Protein AF-A0A3B9K2B7-F1 (afdb_monomer)

Structure (mmCIF, N/CA/C/O backbone):
data_AF-A0A3B9K2B7-F1
#
_entry.id   AF-A0A3B9K2B7-F1
#
loop_
_atom_site.group_PDB
_atom_site.id
_atom_site.type_symbol
_atom_site.label_atom_id
_atom_site.label_alt_id
_atom_site.label_comp_id
_atom_site.label_asym_id
_atom_site.label_entity_id
_atom_site.label_seq_id
_atom_site.pdbx_PDB_ins_code
_atom_site.Cartn_x
_at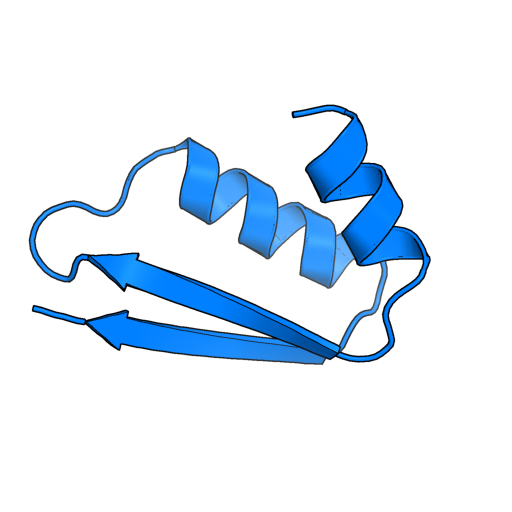om_site.Cartn_y
_atom_site.Cartn_z
_atom_site.occupancy
_atom_site.B_iso_or_equiv
_atom_site.auth_seq_id
_atom_site.auth_comp_id
_atom_site.auth_asym_id
_atom_site.auth_atom_id
_atom_site.pdbx_PDB_model_num
ATOM 1 N N . SER A 1 1 ? 4.390 10.973 4.854 1.00 72.50 1 SER A N 1
ATOM 2 C CA . SER A 1 1 ? 4.658 11.815 6.047 1.00 72.50 1 SER A CA 1
ATOM 3 C C . SER A 1 1 ? 3.563 11.587 7.098 1.00 72.50 1 SER A C 1
ATOM 5 O O . SER A 1 1 ? 2.596 10.888 6.804 1.00 72.50 1 SER A O 1
ATOM 7 N N . LYS A 1 2 ? 3.667 12.137 8.326 1.00 78.88 2 LYS A N 1
ATOM 8 C CA . LYS A 1 2 ? 2.567 12.072 9.324 1.00 78.88 2 LYS A CA 1
ATOM 9 C C . LYS A 1 2 ? 1.244 12.624 8.762 1.00 78.88 2 LYS A C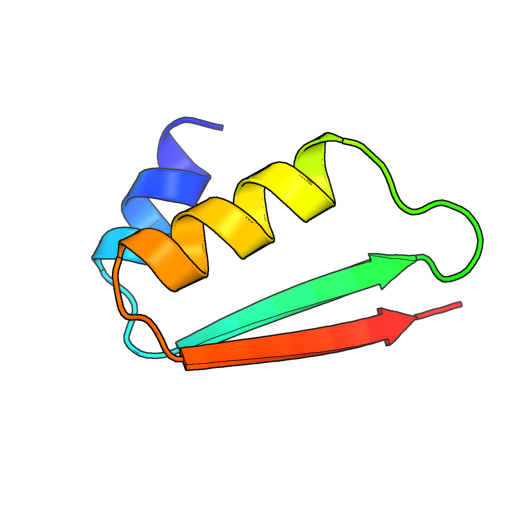 1
ATOM 11 O O . LYS A 1 2 ? 0.172 12.130 9.108 1.00 78.88 2 LYS A O 1
ATOM 16 N N . GLU A 1 3 ? 1.330 13.604 7.866 1.00 91.31 3 GLU A N 1
ATOM 17 C CA . GLU A 1 3 ? 0.185 14.235 7.206 1.00 91.31 3 GLU A CA 1
ATOM 18 C C . GLU A 1 3 ? -0.505 13.310 6.202 1.00 91.31 3 GLU A C 1
ATOM 20 O O . GLU A 1 3 ? -1.732 13.259 6.184 1.00 91.31 3 GLU A O 1
ATOM 25 N N . THR A 1 4 ? 0.251 12.500 5.449 1.00 92.12 4 THR A N 1
ATOM 26 C CA . THR A 1 4 ? -0.310 11.477 4.547 1.00 92.12 4 THR A CA 1
ATOM 27 C C . THR A 1 4 ? -1.239 10.529 5.307 1.00 92.12 4 THR A C 1
ATOM 29 O O . THR A 1 4 ? -2.398 10.366 4.944 1.00 92.12 4 THR A O 1
ATOM 32 N N . PHE A 1 5 ? -0.778 9.965 6.428 1.00 94.00 5 PHE A N 1
ATOM 33 C CA . PHE A 1 5 ? -1.588 9.026 7.211 1.00 94.00 5 PHE A CA 1
ATOM 34 C C . PHE A 1 5 ? -2.770 9.697 7.913 1.00 94.00 5 PHE A C 1
ATOM 36 O O . PHE A 1 5 ? -3.821 9.086 8.084 1.00 94.00 5 PHE A O 1
ATOM 43 N N . ARG A 1 6 ? -2.621 10.964 8.317 1.00 95.25 6 ARG A N 1
ATOM 44 C CA . ARG A 1 6 ? -3.749 11.752 8.826 1.00 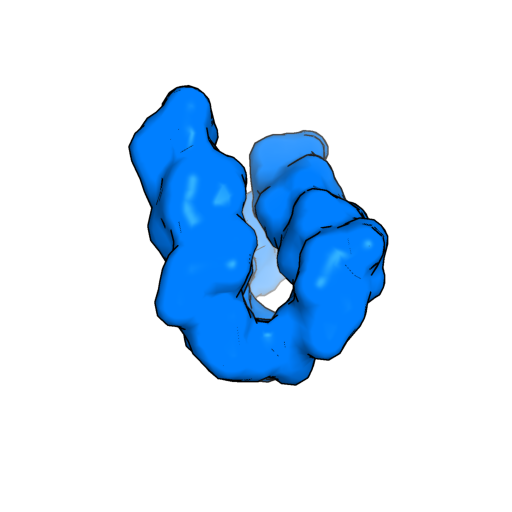95.25 6 ARG A CA 1
ATOM 45 C C . ARG A 1 6 ? -4.795 12.002 7.738 1.00 95.25 6 ARG A C 1
ATOM 47 O O . ARG A 1 6 ? -5.976 12.015 8.065 1.00 95.25 6 ARG A O 1
ATOM 54 N N . SER A 1 7 ? -4.370 12.190 6.492 1.00 95.50 7 SER A N 1
ATOM 55 C CA . SER A 1 7 ? -5.268 12.390 5.353 1.00 95.50 7 SER A CA 1
ATOM 56 C C . SER A 1 7 ? -6.062 11.119 5.065 1.00 95.50 7 SER A C 1
ATOM 58 O O . SER A 1 7 ? -7.281 11.181 5.075 1.00 95.50 7 SER A O 1
ATOM 60 N N . ILE A 1 8 ? -5.398 9.956 4.995 1.00 96.25 8 ILE A N 1
ATOM 61 C CA . ILE A 1 8 ? -6.054 8.643 4.822 1.00 96.25 8 ILE A CA 1
ATOM 62 C C . ILE A 1 8 ? -7.173 8.431 5.850 1.00 96.25 8 ILE A C 1
ATOM 64 O O . ILE A 1 8 ? -8.287 8.075 5.484 1.00 96.25 8 ILE A O 1
ATOM 68 N N . ARG A 1 9 ? -6.916 8.707 7.137 1.00 95.75 9 ARG A N 1
ATOM 69 C CA . ARG A 1 9 ? -7.932 8.540 8.194 1.00 95.75 9 ARG A CA 1
ATOM 70 C C . ARG A 1 9 ? -9.189 9.379 7.977 1.00 95.75 9 ARG A C 1
ATOM 72 O O . ARG A 1 9 ? -10.279 8.945 8.344 1.00 95.75 9 ARG A O 1
ATOM 79 N N . LYS A 1 10 ? -9.031 10.575 7.409 1.00 96.69 10 LYS A N 1
ATOM 80 C CA . LYS A 1 10 ? -10.121 11.523 7.151 1.00 96.69 10 LYS A CA 1
ATOM 81 C C . LYS A 1 10 ? -10.819 11.300 5.809 1.00 96.69 10 LYS A C 1
ATOM 83 O O . LYS A 1 10 ? -11.851 11.917 5.583 1.00 96.69 10 LYS A O 1
ATOM 88 N N . SER A 1 11 ? -10.252 10.480 4.933 1.00 95.94 11 SER A N 1
ATOM 89 C CA . SER A 1 11 ? -10.809 10.172 3.618 1.00 95.94 11 SER A CA 1
ATOM 90 C C . SER A 1 11 ? -11.772 8.990 3.681 1.00 95.94 11 SER A C 1
ATOM 92 O O . SER A 1 11 ? -11.651 8.137 4.559 1.00 95.94 11 SER A O 1
ATOM 94 N N . ASP A 1 12 ? -12.672 8.903 2.705 1.00 96.69 12 ASP A N 1
ATOM 95 C CA . ASP A 1 12 ? -13.465 7.696 2.422 1.00 96.69 12 ASP A CA 1
ATOM 96 C C . ASP A 1 12 ? -12.822 6.853 1.305 1.00 96.69 12 ASP A C 1
ATOM 98 O O . ASP A 1 12 ? -12.872 5.621 1.324 1.00 96.69 12 ASP A O 1
ATOM 102 N N . LEU A 1 13 ? -12.145 7.531 0.368 1.00 96.81 13 LEU A N 1
ATOM 103 C CA . LEU A 1 13 ? -11.446 6.959 -0.780 1.00 96.81 13 LEU A CA 1
ATOM 104 C C . LEU A 1 13 ? -10.043 7.574 -0.920 1.00 96.81 13 LEU A C 1
ATOM 106 O O . LEU A 1 13 ? -9.876 8.787 -0.778 1.00 96.81 13 LEU A O 1
ATOM 110 N N . VAL A 1 14 ? -9.047 6.750 -1.246 1.00 97.31 14 VAL A N 1
ATOM 111 C CA . VAL A 1 14 ? -7.668 7.165 -1.534 1.00 97.31 14 VAL A CA 1
ATOM 112 C C . VAL A 1 14 ? -7.301 6.805 -2.970 1.00 97.31 14 VAL A C 1
ATOM 114 O O . VAL A 1 14 ? -7.491 5.672 -3.408 1.00 97.31 14 VAL A O 1
ATOM 117 N N . LEU A 1 15 ? -6.725 7.770 -3.683 1.00 96.81 15 LEU A N 1
ATOM 118 C CA . LEU A 1 15 ? -6.163 7.579 -5.015 1.00 96.81 15 LEU A CA 1
ATOM 119 C C . LEU A 1 15 ? -4.638 7.488 -4.896 1.00 96.81 15 LEU A C 1
ATOM 121 O O . LEU A 1 15 ? -3.984 8.474 -4.558 1.00 96.81 15 LEU A O 1
ATOM 125 N N . LEU A 1 16 ? -4.078 6.301 -5.125 1.00 95.12 16 LEU A N 1
ATOM 126 C CA . LEU A 1 16 ? -2.641 6.056 -5.049 1.00 95.12 16 LEU A CA 1
ATOM 127 C C . LEU A 1 16 ? -2.071 5.956 -6.461 1.00 95.12 16 LEU A C 1
ATOM 129 O O . LEU A 1 16 ? -2.295 4.965 -7.152 1.00 95.12 16 LEU A O 1
ATOM 133 N N . VAL A 1 17 ? -1.332 6.978 -6.883 1.00 93.38 17 VAL A N 1
ATOM 134 C CA . VAL A 1 17 ? -0.612 6.960 -8.160 1.00 93.38 17 VAL A CA 1
ATOM 135 C C . VAL A 1 17 ? 0.775 6.370 -7.927 1.00 93.38 17 VAL A C 1
ATOM 137 O O . VAL A 1 17 ? 1.516 6.880 -7.090 1.00 93.38 17 VAL A O 1
ATOM 140 N N . ILE A 1 18 ? 1.114 5.312 -8.656 1.00 92.00 18 ILE A N 1
ATOM 141 C CA . ILE A 1 18 ? 2.423 4.658 -8.614 1.00 92.00 18 ILE A CA 1
ATOM 142 C C . ILE A 1 18 ? 3.098 4.742 -9.980 1.00 92.00 18 ILE A C 1
ATOM 144 O O . ILE A 1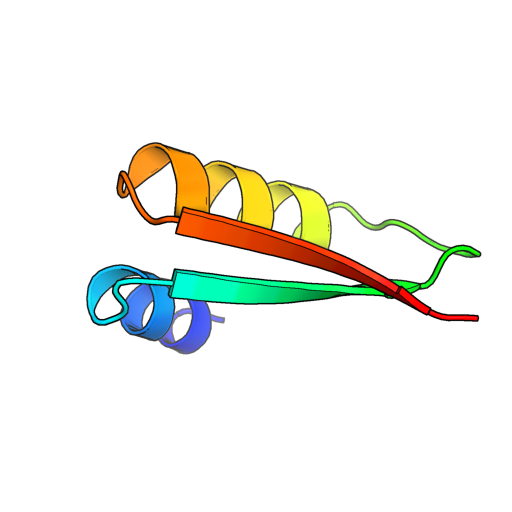 18 ? 2.434 4.635 -11.011 1.00 92.00 18 ILE A O 1
ATOM 148 N N . ASP A 1 19 ? 4.416 4.911 -9.985 1.00 89.56 19 ASP A N 1
ATOM 149 C CA . ASP A 1 19 ? 5.226 4.770 -11.194 1.00 89.56 19 ASP A CA 1
ATOM 150 C C . ASP A 1 19 ? 5.414 3.277 -11.509 1.00 89.56 19 ASP A C 1
ATOM 152 O O . ASP A 1 19 ? 5.910 2.503 -10.687 1.00 89.56 19 ASP A O 1
ATOM 156 N N . SER A 1 20 ? 5.017 2.877 -12.718 1.00 83.88 20 SER A N 1
ATOM 157 C CA . SER A 1 20 ? 5.165 1.516 -13.244 1.00 83.88 20 SER A CA 1
ATOM 158 C C . SER A 1 20 ? 6.613 1.024 -13.287 1.00 83.88 20 SER A C 1
ATOM 160 O O . SER A 1 20 ? 6.852 -0.181 -13.207 1.00 83.88 20 SER A O 1
ATOM 162 N N . SER A 1 21 ? 7.572 1.941 -13.391 1.00 87.19 21 SER A N 1
ATOM 163 C CA . SER A 1 21 ? 8.999 1.644 -13.490 1.00 87.19 21 SER A CA 1
ATOM 164 C C . SER A 1 21 ? 9.642 1.429 -12.122 1.00 87.19 21 SER A C 1
ATOM 166 O O . SER A 1 21 ? 10.688 0.785 -12.030 1.00 87.19 21 SER A O 1
ATOM 168 N N . SER A 1 22 ? 9.050 1.969 -11.050 1.00 81.62 22 SER A N 1
ATOM 169 C CA . SER A 1 22 ? 9.655 1.929 -9.721 1.00 81.62 22 SER A CA 1
ATOM 170 C C . SER A 1 22 ? 8.629 1.963 -8.583 1.00 81.62 22 SER A C 1
ATOM 172 O O . SER A 1 22 ? 8.389 2.979 -7.936 1.00 81.62 22 SER A O 1
ATOM 174 N N . MET A 1 23 ? 8.068 0.796 -8.256 1.00 83.25 23 MET A N 1
ATOM 175 C CA . MET A 1 23 ? 7.288 0.650 -7.026 1.00 83.25 23 MET A CA 1
ATOM 176 C C . MET A 1 23 ? 8.226 0.611 -5.817 1.00 83.25 23 MET A C 1
ATOM 178 O O . MET A 1 23 ? 9.092 -0.262 -5.711 1.00 83.25 23 MET A O 1
ATOM 182 N N . ASN A 1 24 ? 8.047 1.536 -4.876 1.00 87.38 24 ASN A N 1
ATOM 183 C CA . ASN A 1 24 ? 8.918 1.644 -3.712 1.00 87.38 24 ASN A CA 1
ATOM 184 C C . ASN A 1 24 ? 8.213 1.199 -2.410 1.00 87.38 24 ASN A C 1
ATOM 186 O O . ASN A 1 24 ? 7.000 0.993 -2.335 1.00 87.38 24 ASN A O 1
ATOM 190 N N . LYS A 1 25 ? 8.991 1.038 -1.330 1.00 91.00 25 LYS A N 1
ATOM 191 C CA . LYS A 1 25 ? 8.469 0.605 -0.018 1.00 91.00 25 LYS A CA 1
ATOM 192 C C . LYS A 1 25 ? 7.477 1.598 0.605 1.00 91.00 25 LYS A C 1
ATOM 194 O O . LYS A 1 25 ? 6.702 1.210 1.477 1.00 91.00 25 LYS A O 1
ATOM 199 N N . GLN A 1 26 ? 7.519 2.873 0.220 1.00 90.19 26 GLN A N 1
ATOM 200 C CA . GLN A 1 26 ? 6.585 3.884 0.710 1.0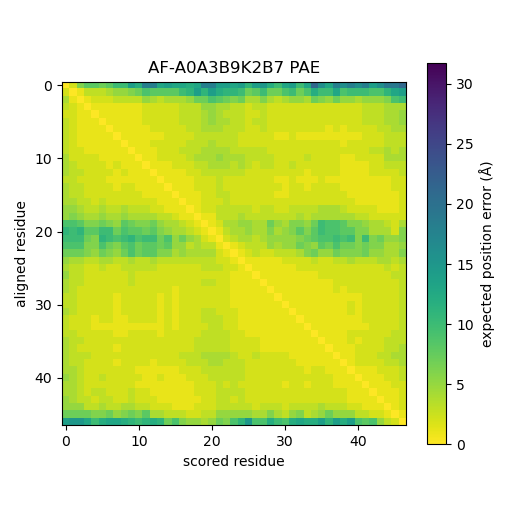0 90.19 26 GLN A CA 1
ATOM 201 C C . GLN A 1 26 ? 5.195 3.692 0.092 1.00 90.19 26 GLN A C 1
ATOM 203 O O . GLN A 1 26 ? 4.221 3.756 0.841 1.00 90.19 26 GLN A O 1
ATOM 208 N N . ASP A 1 27 ? 5.105 3.376 -1.202 1.00 92.50 27 ASP A N 1
ATOM 209 C CA . ASP A 1 27 ? 3.831 3.124 -1.894 1.00 92.50 27 ASP A CA 1
ATOM 210 C C . ASP A 1 27 ? 3.091 1.944 -1.258 1.00 92.50 27 ASP A C 1
ATOM 212 O O . ASP A 1 27 ? 1.921 2.053 -0.884 1.00 92.50 27 ASP A O 1
ATOM 216 N N . LEU A 1 28 ? 3.819 0.848 -1.010 1.00 92.56 28 LEU A N 1
ATOM 217 C CA . LEU A 1 28 ? 3.300 -0.325 -0.303 1.00 92.56 28 LEU A CA 1
ATOM 218 C C . LEU A 1 28 ? 2.792 0.031 1.095 1.00 92.56 28 LEU A C 1
ATOM 220 O O . LEU A 1 28 ? 1.721 -0.412 1.503 1.00 92.56 28 LEU A O 1
ATOM 224 N N . ARG A 1 29 ? 3.533 0.870 1.827 1.00 94.50 29 ARG A N 1
ATOM 225 C CA . ARG A 1 29 ? 3.144 1.298 3.174 1.00 94.50 29 ARG A CA 1
ATOM 226 C C . ARG A 1 29 ? 1.886 2.169 3.162 1.00 94.50 29 ARG A C 1
ATOM 228 O O . ARG A 1 29 ? 1.085 2.085 4.090 1.00 94.50 29 ARG A O 1
ATOM 235 N N . ILE A 1 30 ? 1.707 3.009 2.143 1.00 94.94 30 ILE A N 1
ATOM 236 C CA . ILE A 1 30 ? 0.500 3.829 1.977 1.00 94.94 30 ILE A CA 1
ATOM 237 C C . ILE A 1 30 ? -0.697 2.942 1.619 1.00 94.94 30 ILE A C 1
ATOM 239 O O . ILE A 1 30 ? -1.757 3.093 2.229 1.00 94.94 30 ILE A O 1
ATOM 243 N N . ALA A 1 31 ? -0.523 1.985 0.704 1.00 95.19 31 ALA A N 1
ATOM 244 C CA . ALA A 1 31 ? -1.565 1.031 0.336 1.00 95.19 31 ALA A CA 1
ATOM 245 C C . ALA A 1 31 ? -2.006 0.178 1.537 1.00 95.19 31 ALA A C 1
ATOM 247 O O . ALA A 1 31 ? -3.190 0.153 1.866 1.00 95.19 31 ALA A O 1
ATOM 248 N N . GLN A 1 32 ? -1.055 -0.431 2.256 1.00 95.69 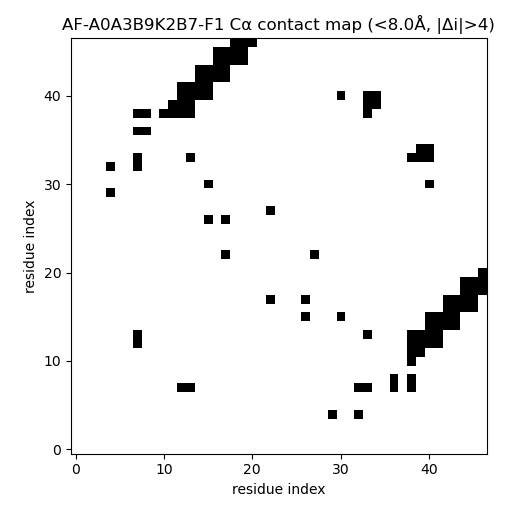32 GLN A N 1
ATOM 249 C CA . GLN A 1 32 ? -1.329 -1.192 3.481 1.00 95.69 32 GLN A CA 1
ATOM 250 C C . GLN A 1 32 ? -2.081 -0.350 4.504 1.00 95.69 32 GLN A C 1
ATOM 252 O O . GLN A 1 32 ? -3.114 -0.776 5.014 1.00 95.69 32 GLN A O 1
ATOM 257 N N . LYS A 1 33 ? -1.617 0.880 4.757 1.00 96.25 33 LYS A N 1
ATOM 258 C CA . LYS A 1 33 ? -2.274 1.737 5.739 1.00 96.25 33 LYS A CA 1
ATOM 259 C C . LYS A 1 33 ? -3.693 2.127 5.325 1.00 96.25 33 LYS A C 1
ATOM 261 O O . LYS A 1 33 ? -4.563 2.248 6.176 1.00 96.25 33 LYS A O 1
ATOM 266 N N . THR A 1 34 ? -3.935 2.316 4.034 1.00 96.94 34 THR A N 1
ATOM 267 C CA . THR A 1 34 ? -5.277 2.609 3.513 1.00 96.94 34 THR A CA 1
ATOM 268 C C . THR A 1 34 ? -6.234 1.444 3.763 1.00 96.94 34 THR A C 1
ATOM 270 O O . THR A 1 34 ? -7.347 1.665 4.237 1.00 96.94 34 THR A O 1
ATOM 273 N N . LEU A 1 35 ? -5.770 0.212 3.530 1.00 95.88 35 LEU A N 1
ATOM 274 C CA . LEU A 1 35 ? -6.538 -1.006 3.795 1.00 95.88 35 LEU A CA 1
ATOM 275 C C . LEU A 1 35 ? -6.803 -1.212 5.295 1.00 95.88 35 LEU A C 1
ATOM 277 O O . LEU A 1 35 ? -7.930 -1.513 5.673 1.00 95.88 35 LEU A O 1
ATOM 281 N N . GLU A 1 36 ? -5.800 -1.003 6.155 1.00 97.00 36 GLU A N 1
ATOM 282 C CA . GLU A 1 36 ? -5.951 -1.092 7.620 1.00 97.00 36 GLU A CA 1
ATOM 283 C C . GLU A 1 36 ? -7.006 -0.126 8.174 1.00 97.00 36 GLU A C 1
ATOM 285 O O . GLU A 1 36 ? -7.707 -0.450 9.127 1.00 97.00 36 GLU A O 1
ATOM 290 N N . GLU A 1 37 ? -7.112 1.072 7.596 1.00 96.56 37 GLU A N 1
ATOM 291 C CA . GLU A 1 37 ? -8.092 2.091 7.994 1.00 96.56 37 GLU A CA 1
ATOM 292 C C . GLU A 1 37 ? -9.484 1.840 7.376 1.00 96.56 37 GLU A C 1
ATOM 294 O O . GLU A 1 37 ? -10.384 2.668 7.528 1.00 96.56 37 GLU A O 1
ATOM 299 N N . GLY A 1 38 ? -9.664 0.722 6.657 1.00 96.88 38 GLY A N 1
ATOM 300 C CA . GLY A 1 38 ? -10.923 0.326 6.024 1.00 96.88 38 GLY A CA 1
ATOM 301 C C . GLY A 1 38 ? -11.362 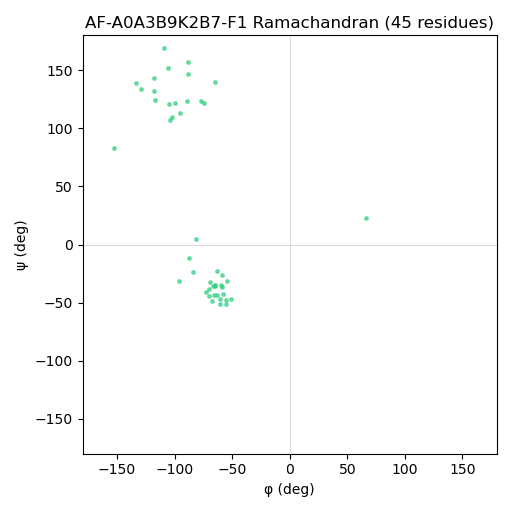1.249 4.888 1.00 96.88 38 GLY A C 1
ATOM 302 O O . GLY A 1 38 ? -12.553 1.335 4.594 1.00 96.88 38 GLY A O 1
ATOM 303 N N . LYS A 1 39 ? -10.427 1.990 4.283 1.00 97.25 39 LYS A N 1
ATOM 304 C CA . LYS A 1 39 ? -10.735 2.974 3.241 1.00 97.25 39 LYS A CA 1
ATOM 305 C C . LY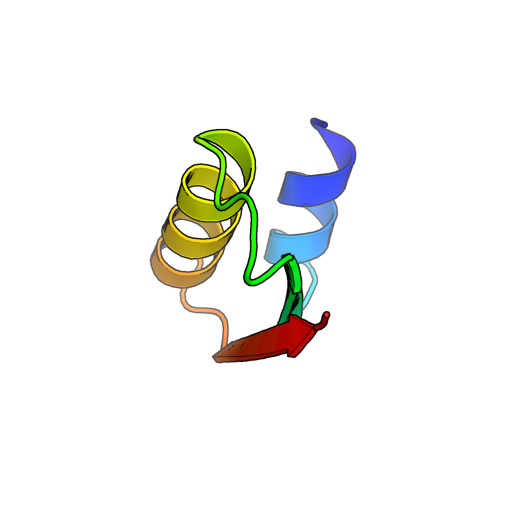S A 1 39 ? -10.735 2.323 1.867 1.00 97.25 39 LYS A C 1
ATOM 307 O O . LYS A 1 39 ? -9.935 1.428 1.594 1.00 97.25 39 LYS A O 1
ATOM 312 N N . GLY A 1 40 ? -11.594 2.819 0.978 1.00 96.81 40 GLY A N 1
ATOM 313 C CA . GLY A 1 40 ? -11.524 2.442 -0.429 1.00 96.81 40 GLY A CA 1
ATOM 314 C C . GLY A 1 40 ? -10.212 2.935 -1.043 1.00 96.81 40 GLY A C 1
ATOM 315 O O . GLY A 1 40 ? -9.767 4.047 -0.754 1.00 96.81 40 GLY A O 1
ATOM 316 N N . ILE A 1 41 ? -9.586 2.123 -1.894 1.00 97.19 41 ILE A N 1
ATOM 317 C CA . ILE A 1 41 ? -8.344 2.479 -2.585 1.00 97.19 41 ILE A CA 1
ATOM 318 C C . ILE A 1 41 ? -8.475 2.239 -4.085 1.00 97.19 41 ILE A C 1
ATOM 320 O O . ILE A 1 41 ? -8.940 1.187 -4.516 1.00 97.19 41 ILE A O 1
ATOM 324 N N . ILE A 1 42 ? -8.033 3.213 -4.877 1.00 97.44 42 ILE A N 1
ATOM 325 C CA . ILE A 1 42 ? -7.841 3.078 -6.321 1.00 97.44 42 ILE A CA 1
ATOM 326 C C . ILE A 1 42 ? -6.356 3.274 -6.599 1.00 97.44 42 ILE A C 1
ATOM 328 O O . ILE A 1 42 ? -5.780 4.296 -6.222 1.00 97.44 42 ILE A O 1
ATOM 332 N N . ILE A 1 43 ? -5.741 2.296 -7.260 1.00 94.62 43 ILE A N 1
ATOM 333 C CA . ILE A 1 43 ? -4.334 2.356 -7.656 1.00 94.62 43 ILE A CA 1
ATOM 334 C C . ILE A 1 43 ? -4.268 2.757 -9.126 1.00 94.62 43 ILE A C 1
ATOM 336 O O . ILE A 1 43 ? -4.820 2.075 -9.986 1.00 94.62 43 ILE A O 1
ATOM 340 N N . ILE A 1 44 ? -3.587 3.865 -9.403 1.00 95.31 44 ILE A N 1
ATOM 341 C CA . ILE A 1 44 ? -3.314 4.348 -10.753 1.00 95.31 44 ILE A CA 1
ATOM 342 C C . ILE A 1 44 ? -1.857 4.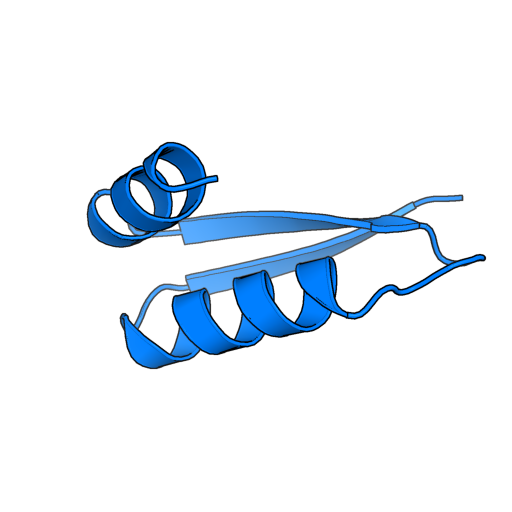054 -11.064 1.00 95.31 44 ILE A C 1
ATOM 344 O O . ILE A 1 44 ? -0.962 4.539 -10.380 1.00 95.31 44 ILE A O 1
ATOM 348 N N . VAL A 1 45 ? -1.618 3.289 -12.119 1.00 92.88 45 VAL A N 1
ATOM 349 C CA . VAL A 1 45 ? -0.269 2.999 -12.599 1.00 92.88 45 VAL A CA 1
ATOM 350 C C . VAL A 1 45 ? 0.073 3.991 -13.705 1.00 92.88 45 VAL A C 1
ATOM 352 O O . VAL A 1 45 ? -0.551 3.969 -14.764 1.00 92.88 45 VAL A O 1
ATOM 355 N N . ASN A 1 46 ? 1.040 4.868 -13.448 1.00 88.81 46 ASN A N 1
ATOM 356 C CA . ASN A 1 46 ? 1.520 5.866 -14.397 1.00 88.81 46 ASN A CA 1
ATOM 357 C C . ASN A 1 46 ? 2.898 5.480 -14.970 1.00 88.81 46 ASN A C 1
ATOM 359 O O . ASN A 1 46 ? 3.666 4.774 -14.317 1.00 88.81 46 ASN A O 1
ATOM 363 N N . LYS A 1 47 ? 3.191 5.929 -16.196 1.00 83.31 47 LYS A N 1
ATOM 364 C CA . LYS A 1 47 ? 4.523 5.830 -16.814 1.00 83.31 47 LYS A CA 1
ATOM 365 C C . LYS A 1 47 ? 5.371 7.058 -16.519 1.00 83.31 47 LYS A C 1
ATOM 367 O O . LYS A 1 47 ? 4.785 8.164 -16.440 1.00 83.31 47 LYS A O 1
#

Mean predicted aligned error: 3.07 Å

Secondary structure (DSSP, 8-state):
-HHHHHHHHH-SEEEEEEETT---HHHHHHHHHHHHTT-EEEEEEE-

pLDDT: mean 92.66, std 5.5, range [72.5, 97.44]

Radius of gyration: 10.45 Å; Cα contacts (8 Å, |Δi|>4): 56; chains: 1; bounding box: 23×15×26 Å

Sequence (47 aa):
SKETFRSIRKSDLVLLVIDSSSMNKQDLRIAQKTLEEGKGIIIIVNK

Solvent-accessible surface area (backbone atoms only — not comparable to full-atom values): 2906 Å² total; per-residue (Å²): 105,78,62,55,57,54,47,54,72,75,42,67,64,45,81,45,77,41,47,72,90,60,81,51,76,63,59,54,51,51,53,51,51,33,54,76,70,71,33,48,74,46,78,44,79,39,130

Foldseek 3Di:
DVVLLVVLLVDQEDEQEDEPVDDDPVSVVSVVSNVVSVHHYDYHYDD

Nearest PDB structures (foldseek):
  8pqq-assembly1_D  TM=8.303E-01  e=6.096E-02  Chroococcidiopsis thermalis PCC 7203
  8pqt-assembly1_B-2  TM=8.391E-01  e=9.900E-02  Chroococcidiopsis thermalis PCC 7203
  8pqs-assembly1_A  TM=8.129E-01  e=8.042E-02  Chroococcidiopsis thermalis PCC 7203
  8pqp-assembly1_B  TM=8.073E-01  e=8.042E-02  Chroococcidiopsis thermalis PCC 7203
  8qc0-assembly1_A  TM=8.141E-01  e=1.219E-01  Chroococcidiopsis thermalis PCC 7203